Protein AF-A0A4R3UPK6-F1 (afdb_monomer_lite)

Foldseek 3Di:
DVVVVVVVVVVVCLVQAFFFWKAKWFQDPVGDTDGPPDDIDTDDDDPVVQVCCVVVVGIDMDTHHDDNPPDDPPPDDDVVLLVVLQVPDPPHCPVPCVPPHPVVSVVSSCVVSVVVPDDD

Structure (mmCIF, N/CA/C/O backbone):
data_AF-A0A4R3UPK6-F1
#
_entry.id   AF-A0A4R3UPK6-F1
#
loop_
_atom_site.group_PDB
_atom_site.id
_atom_site.type_symbol
_atom_site.label_atom_id
_atom_site.label_alt_id
_atom_site.label_comp_id
_atom_site.label_asym_id
_atom_site.label_entity_id
_atom_site.label_seq_id
_atom_site.pdbx_PDB_ins_code
_atom_site.Cartn_x
_atom_site.Cartn_y
_atom_site.Cartn_z
_atom_site.occupancy
_atom_site.B_iso_or_equiv
_atom_site.auth_seq_id
_atom_site.auth_comp_id
_atom_site.auth_asym_id
_atom_site.auth_atom_id
_atom_site.pdbx_PDB_model_num
ATOM 1 N N . MET A 1 1 ? 9.834 18.984 9.679 1.00 47.06 1 MET A N 1
ATOM 2 C CA . MET A 1 1 ? 9.265 17.704 10.170 1.00 47.06 1 MET A CA 1
ATOM 3 C C . MET A 1 1 ? 8.127 17.143 9.304 1.00 47.06 1 MET A C 1
ATOM 5 O O . MET A 1 1 ? 8.092 15.934 9.135 1.00 47.06 1 MET A O 1
ATOM 9 N N . GLN A 1 2 ? 7.248 17.954 8.691 1.00 55.22 2 GLN A N 1
ATOM 10 C CA . GLN A 1 2 ? 6.130 17.455 7.853 1.00 55.22 2 GLN A CA 1
ATOM 11 C C . GLN A 1 2 ? 6.545 16.629 6.613 1.00 55.22 2 GLN A C 1
ATOM 13 O O . GLN A 1 2 ? 5.836 15.701 6.234 1.00 55.22 2 GLN A O 1
ATOM 18 N N . ALA A 1 3 ? 7.699 16.920 5.999 1.00 57.62 3 ALA A N 1
ATOM 19 C CA . ALA A 1 3 ? 8.182 16.185 4.822 1.00 57.62 3 ALA A CA 1
ATOM 20 C C . ALA A 1 3 ? 8.591 14.732 5.137 1.00 57.62 3 ALA A C 1
ATOM 22 O O . ALA A 1 3 ? 8.381 13.839 4.322 1.00 57.62 3 ALA A O 1
ATOM 23 N N . TYR A 1 4 ? 9.116 14.483 6.342 1.00 53.28 4 TYR A N 1
ATOM 24 C CA . TYR A 1 4 ? 9.537 13.149 6.774 1.00 53.28 4 TYR A CA 1
ATOM 25 C C . TYR A 1 4 ? 8.335 12.230 7.024 1.00 53.28 4 TYR A C 1
ATOM 27 O O . TYR A 1 4 ? 8.334 11.083 6.589 1.00 53.28 4 TYR A O 1
ATOM 35 N N . ALA A 1 5 ? 7.272 12.758 7.643 1.00 49.69 5 ALA A N 1
ATOM 36 C CA . ALA A 1 5 ? 6.031 12.016 7.863 1.00 49.69 5 ALA A CA 1
ATOM 37 C C . ALA A 1 5 ? 5.374 11.592 6.538 1.00 49.69 5 ALA A C 1
ATOM 39 O O . ALA A 1 5 ? 4.964 10.445 6.400 1.00 49.69 5 ALA A O 1
ATOM 40 N N . ARG A 1 6 ? 5.346 12.478 5.530 1.00 58.94 6 ARG A N 1
ATOM 41 C CA . ARG A 1 6 ? 4.844 12.132 4.188 1.00 58.94 6 ARG A CA 1
ATOM 42 C C . ARG A 1 6 ? 5.675 11.042 3.516 1.00 58.94 6 ARG A C 1
ATOM 44 O O . ARG A 1 6 ? 5.097 10.082 3.022 1.00 58.94 6 ARG A O 1
ATOM 51 N N . ALA A 1 7 ? 7.003 11.161 3.539 1.00 64.88 7 ALA A N 1
ATOM 52 C CA . ALA A 1 7 ? 7.888 10.168 2.932 1.00 64.88 7 ALA A CA 1
ATOM 53 C C . ALA A 1 7 ? 7.775 8.791 3.613 1.00 64.88 7 ALA A C 1
ATOM 55 O O . ALA A 1 7 ? 7.768 7.769 2.932 1.00 64.88 7 ALA A O 1
ATOM 56 N N . ALA A 1 8 ? 7.630 8.758 4.942 1.00 60.84 8 ALA A N 1
ATOM 57 C CA . ALA A 1 8 ? 7.431 7.522 5.694 1.00 60.84 8 ALA A CA 1
ATOM 58 C C . ALA A 1 8 ? 6.076 6.862 5.383 1.00 60.84 8 ALA A C 1
ATOM 60 O O . ALA A 1 8 ? 6.027 5.652 5.183 1.00 60.84 8 ALA A O 1
ATOM 61 N N . ILE A 1 9 ? 4.998 7.650 5.277 1.00 61.72 9 ILE A N 1
ATOM 62 C CA . ILE A 1 9 ? 3.666 7.159 4.886 1.00 61.72 9 ILE A CA 1
ATOM 63 C C . ILE A 1 9 ? 3.687 6.619 3.450 1.00 61.72 9 ILE A C 1
ATOM 65 O O . ILE A 1 9 ? 3.118 5.566 3.180 1.00 61.72 9 ILE A O 1
ATOM 69 N N . GLU A 1 10 ? 4.363 7.301 2.524 1.00 63.00 10 GLU A N 1
ATOM 70 C CA . GLU A 1 10 ? 4.451 6.862 1.129 1.00 63.00 10 GLU A CA 1
ATOM 71 C C . GLU A 1 10 ? 5.309 5.596 0.972 1.00 63.00 10 GLU A C 1
ATOM 73 O O . GLU A 1 10 ? 4.951 4.695 0.212 1.00 63.00 10 GLU A O 1
ATOM 78 N N . ALA A 1 11 ? 6.410 5.486 1.721 1.00 64.88 11 ALA A N 1
ATOM 79 C CA . ALA A 1 11 ? 7.243 4.287 1.753 1.00 64.88 11 ALA A CA 1
ATOM 80 C C . ALA A 1 11 ? 6.513 3.091 2.390 1.00 64.88 11 ALA A C 1
ATOM 82 O O . ALA A 1 11 ? 6.600 1.978 1.871 1.00 64.88 11 ALA A O 1
ATOM 83 N N . ASP A 1 12 ? 5.759 3.312 3.472 1.00 64.44 12 ASP A N 1
ATOM 84 C CA . ASP A 1 12 ? 4.935 2.275 4.104 1.00 64.44 12 ASP A CA 1
ATOM 85 C C . ASP A 1 12 ? 3.794 1.833 3.174 1.00 64.44 12 ASP A C 1
ATOM 87 O O . ASP A 1 12 ? 3.592 0.634 2.993 1.00 64.44 12 ASP A O 1
ATOM 91 N N . ARG A 1 13 ? 3.147 2.772 2.470 1.00 63.75 13 ARG A N 1
ATOM 92 C CA . ARG A 1 13 ? 2.127 2.473 1.451 1.00 63.75 13 ARG A CA 1
ATOM 93 C C . ARG A 1 13 ? 2.697 1.682 0.269 1.00 63.75 13 ARG A C 1
ATOM 95 O O . ARG A 1 13 ? 2.076 0.720 -0.168 1.00 63.75 13 ARG A O 1
ATOM 102 N N . LYS A 1 14 ? 3.901 2.015 -0.213 1.00 66.19 14 LYS A N 1
ATOM 103 C CA . LYS A 1 14 ? 4.597 1.230 -1.254 1.00 66.19 14 LYS A CA 1
ATOM 104 C C . LYS A 1 14 ? 4.984 -0.170 -0.776 1.00 66.19 14 LYS A C 1
ATOM 106 O O . LYS A 1 14 ? 4.956 -1.106 -1.567 1.00 66.19 14 LYS A O 1
ATOM 111 N N . ARG A 1 15 ? 5.339 -0.326 0.503 1.00 66.19 15 ARG A N 1
ATOM 112 C CA . ARG A 1 15 ? 5.717 -1.621 1.086 1.00 66.19 15 ARG A CA 1
ATOM 113 C C . ARG A 1 15 ? 4.511 -2.519 1.361 1.00 66.19 15 ARG A C 1
ATOM 115 O O . ARG A 1 15 ? 4.619 -3.728 1.182 1.00 66.19 15 ARG A O 1
ATOM 122 N N . ARG A 1 16 ? 3.408 -1.954 1.855 1.00 67.94 16 ARG A N 1
ATOM 123 C CA . ARG A 1 16 ? 2.220 -2.717 2.267 1.00 67.94 16 ARG A CA 1
ATOM 124 C C . ARG A 1 16 ? 1.216 -2.922 1.143 1.00 67.94 16 ARG A C 1
ATOM 126 O O . ARG A 1 16 ? 0.450 -3.865 1.240 1.00 67.94 16 ARG A O 1
ATOM 133 N N . GLY A 1 17 ? 1.246 -2.095 0.099 1.00 73.50 17 GLY A N 1
ATOM 134 C CA . GLY A 1 17 ? 0.191 -2.042 -0.909 1.00 73.50 17 GLY A CA 1
ATOM 135 C C . GLY A 1 17 ? -0.961 -1.134 -0.473 1.00 73.50 17 GLY A C 1
ATOM 136 O O . GLY A 1 17 ? -0.916 -0.489 0.578 1.00 73.50 17 GLY A O 1
ATOM 137 N N . GLU A 1 18 ? -1.998 -1.045 -1.302 1.00 80.50 18 GLU A N 1
ATOM 138 C CA . GLU A 1 18 ? -3.188 -0.259 -0.971 1.00 80.50 18 GLU A CA 1
ATOM 139 C C . GLU A 1 18 ? -4.111 -1.040 -0.024 1.00 80.50 18 GLU A C 1
ATOM 141 O O . GLU A 1 18 ? -4.275 -2.246 -0.205 1.00 80.50 18 GLU A O 1
ATOM 146 N N . PRO A 1 19 ? -4.711 -0.404 0.996 1.00 85.88 19 PRO A N 1
ATOM 147 C CA . PRO A 1 19 ? -5.747 -1.040 1.805 1.00 85.88 19 PRO A CA 1
ATOM 148 C C . PRO A 1 19 ? -6.949 -1.416 0.928 1.00 85.88 19 PRO A C 1
ATOM 150 O O . PRO A 1 19 ? -7.504 -0.568 0.232 1.00 85.88 19 PRO A O 1
ATOM 153 N N . VAL A 1 20 ? -7.335 -2.690 0.969 1.00 90.31 20 VAL A N 1
ATOM 154 C CA . VAL A 1 20 ? -8.418 -3.262 0.146 1.00 90.31 20 VAL A CA 1
ATOM 155 C C . VAL A 1 20 ? -9.607 -3.732 0.962 1.00 90.31 20 VAL A C 1
ATOM 157 O O . VAL A 1 20 ? -10.679 -3.916 0.400 1.00 90.31 20 VAL A O 1
ATOM 160 N N . ALA A 1 21 ? -9.421 -3.938 2.261 1.00 92.94 21 ALA A N 1
ATOM 161 C CA . ALA A 1 21 ? -10.497 -4.240 3.184 1.00 92.94 21 ALA A CA 1
ATOM 162 C C . ALA A 1 21 ? -10.103 -3.830 4.604 1.00 92.94 21 ALA A C 1
ATOM 164 O O . ALA A 1 21 ? -8.921 -3.672 4.930 1.00 92.94 21 ALA A O 1
ATOM 165 N N . TYR A 1 22 ? -11.095 -3.692 5.472 1.00 93.81 22 TYR A N 1
ATOM 166 C CA . TYR A 1 22 ? -10.893 -3.422 6.889 1.00 93.81 22 TYR A CA 1
ATOM 167 C C . TYR A 1 22 ? -11.889 -4.198 7.753 1.00 93.81 22 TYR A C 1
ATOM 169 O O . TYR A 1 22 ? -12.951 -4.609 7.290 1.00 93.81 22 TYR A O 1
ATOM 177 N N . ARG A 1 23 ? -11.561 -4.397 9.030 1.00 94.44 23 ARG A N 1
ATOM 178 C CA . ARG A 1 23 ? -12.501 -4.916 10.035 1.00 94.44 23 ARG A CA 1
ATOM 179 C C . ARG A 1 23 ? -12.283 -4.265 11.392 1.00 94.44 23 ARG A C 1
ATOM 181 O O . ARG A 1 23 ? -11.239 -3.664 11.645 1.00 94.44 23 ARG A O 1
ATOM 188 N N . LEU A 1 24 ? -13.270 -4.408 12.273 1.00 93.19 24 LEU A N 1
ATOM 189 C CA . LEU A 1 24 ? -13.223 -3.869 13.629 1.00 93.19 24 LEU A CA 1
ATOM 190 C C . LEU A 1 24 ? -12.816 -4.942 14.644 1.00 93.19 24 LEU A C 1
ATOM 192 O O . LEU A 1 24 ? -13.352 -6.054 14.666 1.00 93.19 24 LEU A O 1
ATOM 196 N N . LEU A 1 25 ? -11.871 -4.574 15.502 1.00 94.31 25 LEU A N 1
ATOM 197 C CA . LEU A 1 25 ? -11.428 -5.342 16.655 1.00 94.31 25 LEU A CA 1
ATOM 198 C C . LEU A 1 25 ? -11.938 -4.684 17.936 1.00 94.31 25 LEU A C 1
ATOM 200 O O . LEU A 1 25 ? -12.008 -3.460 18.019 1.00 94.31 25 LEU A O 1
ATOM 204 N N . ARG A 1 26 ? -12.219 -5.489 18.957 1.00 93.38 26 ARG A N 1
ATOM 205 C CA . ARG A 1 26 ? -12.602 -5.050 20.305 1.00 93.38 26 ARG A CA 1
ATOM 206 C C . ARG A 1 26 ? -11.641 -5.629 21.335 1.00 93.38 26 ARG A C 1
ATOM 208 O O . ARG A 1 26 ? -11.010 -6.648 21.067 1.00 93.38 26 ARG A O 1
ATOM 215 N N . LYS A 1 27 ? -11.565 -5.040 22.526 1.00 93.31 27 LYS A N 1
ATOM 216 C CA . LYS A 1 27 ? -10.839 -5.672 23.635 1.00 93.31 27 LYS A CA 1
ATOM 217 C C . LYS A 1 27 ? -11.654 -6.815 24.242 1.00 93.31 27 LYS A C 1
ATOM 219 O O . LYS A 1 27 ? -12.854 -6.660 24.471 1.00 93.31 27 LYS A O 1
ATOM 224 N N . ASN A 1 28 ? -11.022 -7.958 24.493 1.00 90.94 28 ASN A N 1
ATOM 225 C CA . ASN A 1 28 ? -11.582 -9.001 25.355 1.00 90.94 28 ASN A CA 1
ATOM 226 C C . ASN A 1 28 ? -11.382 -8.640 26.844 1.00 90.94 28 ASN A C 1
ATOM 228 O O . ASN A 1 28 ? -10.860 -7.572 27.171 1.00 90.94 28 ASN A O 1
ATOM 232 N N . ALA A 1 29 ? -11.822 -9.522 27.747 1.00 90.06 29 ALA A N 1
ATOM 233 C CA . ALA A 1 29 ? -11.672 -9.327 29.192 1.00 90.06 29 ALA A CA 1
ATOM 234 C C . ALA A 1 29 ? -10.198 -9.219 29.630 1.00 90.06 29 ALA A C 1
ATOM 236 O O . ALA A 1 29 ? -9.898 -8.499 30.579 1.00 90.06 29 ALA A O 1
ATOM 237 N N . ASP A 1 30 ? -9.292 -9.862 28.891 1.00 92.31 30 ASP A N 1
ATOM 238 C CA . ASP A 1 30 ? -7.842 -9.843 29.114 1.00 92.31 30 ASP A CA 1
ATOM 239 C C . ASP A 1 30 ? -7.157 -8.604 28.504 1.00 92.31 30 ASP A C 1
ATOM 241 O O . ASP A 1 30 ? -5.953 -8.398 28.651 1.00 92.31 30 ASP A O 1
ATOM 245 N N . GLY A 1 31 ? -7.922 -7.740 27.826 1.00 88.56 31 GLY A N 1
ATOM 246 C CA . GLY A 1 31 ? -7.430 -6.523 27.183 1.00 88.56 31 GLY A CA 1
ATOM 247 C C . GLY A 1 31 ? -6.804 -6.731 25.800 1.00 88.56 31 GLY A C 1
ATOM 248 O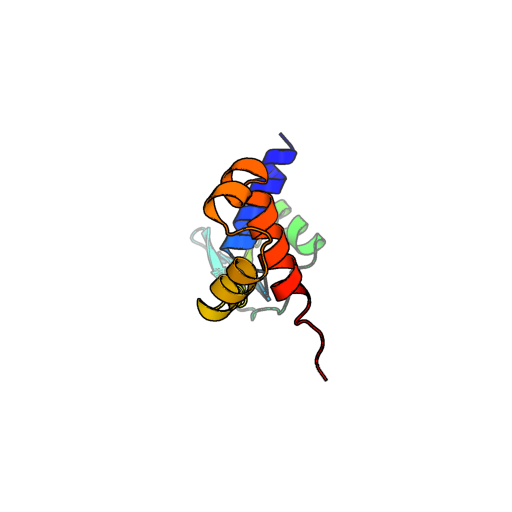 O . GLY A 1 31 ? -6.319 -5.761 25.209 1.00 88.56 31 GLY A O 1
ATOM 249 N N . GLU A 1 32 ? -6.837 -7.948 25.259 1.00 92.69 32 GLU A N 1
ATOM 250 C CA . GLU A 1 32 ? -6.353 -8.273 23.919 1.00 92.69 32 GLU A CA 1
ATOM 251 C C . GLU A 1 32 ? -7.348 -7.841 22.842 1.00 92.69 32 GLU A C 1
ATOM 253 O O . GLU A 1 32 ? -8.566 -7.941 23.005 1.00 92.69 32 GLU A O 1
ATOM 258 N N . TRP A 1 33 ? -6.826 -7.387 21.703 1.00 93.19 33 TRP A N 1
ATOM 259 C CA . TRP A 1 33 ? -7.645 -7.036 20.548 1.00 93.19 33 TRP A CA 1
ATOM 260 C C . TRP A 1 33 ? -8.078 -8.294 19.802 1.00 93.19 33 TRP A C 1
ATOM 262 O O . TRP A 1 33 ? -7.274 -8.941 19.135 1.00 93.19 33 TRP A O 1
ATOM 272 N N . VAL A 1 34 ? -9.364 -8.606 19.882 1.00 93.38 34 VAL A N 1
ATOM 273 C CA . VAL A 1 34 ? -9.990 -9.746 19.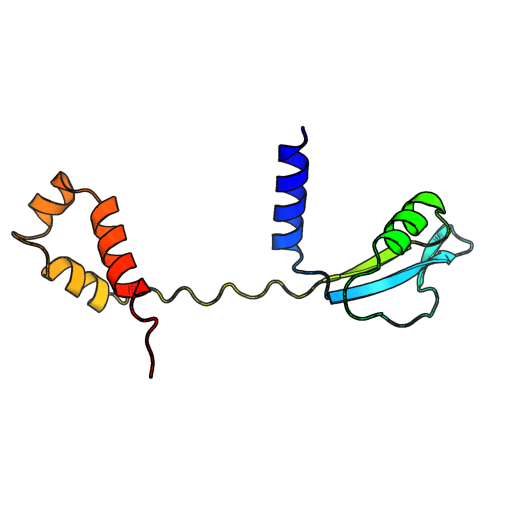213 1.00 93.38 34 VAL A CA 1
ATOM 274 C C . VAL A 1 34 ? -11.019 -9.269 18.199 1.00 93.38 34 VAL A C 1
ATOM 276 O O . VAL A 1 34 ? -11.518 -8.146 18.264 1.00 93.38 34 VAL A O 1
ATOM 279 N N . THR A 1 35 ? -11.360 -10.129 17.244 1.00 89.56 35 THR A N 1
ATOM 280 C CA . THR A 1 35 ? -12.388 -9.820 16.245 1.00 89.56 35 THR A CA 1
ATOM 281 C C . THR A 1 35 ? -13.733 -9.570 16.929 1.00 89.56 35 THR A C 1
ATOM 283 O O . THR A 1 35 ? -14.146 -10.391 17.747 1.00 89.56 35 THR A O 1
ATOM 286 N N . ASP A 1 36 ? -14.463 -8.516 16.555 1.00 84.25 36 ASP A N 1
ATOM 287 C CA . ASP A 1 36 ? -15.830 -8.271 17.062 1.00 84.25 36 ASP A CA 1
ATOM 288 C C . ASP A 1 36 ? -16.892 -9.185 16.403 1.00 84.25 36 ASP A C 1
ATOM 290 O O . ASP A 1 36 ? -18.084 -8.903 16.425 1.00 84.25 36 ASP A O 1
ATOM 294 N N . GLY A 1 37 ? -16.473 -10.271 15.742 1.00 85.88 37 GLY A N 1
ATOM 295 C CA . GLY A 1 37 ? -17.349 -11.204 15.018 1.00 85.88 37 GLY A CA 1
ATOM 296 C C . GLY A 1 37 ? -17.919 -10.664 13.700 1.00 85.88 37 GLY A C 1
ATOM 297 O O . GLY A 1 37 ? -18.508 -11.422 12.933 1.00 85.88 37 GLY A O 1
ATOM 298 N N . ARG A 1 38 ? -17.724 -9.373 13.405 1.00 87.56 38 ARG A N 1
ATOM 299 C CA . ARG A 1 38 ? -18.137 -8.759 12.139 1.00 87.56 38 ARG A CA 1
ATOM 300 C C . ARG A 1 38 ? -17.240 -9.226 10.987 1.00 87.56 38 ARG A C 1
ATOM 302 O O . ARG A 1 38 ? -16.031 -9.383 11.189 1.00 87.56 38 ARG A O 1
ATOM 309 N N . PRO A 1 39 ? -17.810 -9.429 9.786 1.00 90.88 39 PRO A N 1
ATOM 310 C CA . PRO A 1 39 ? -17.029 -9.762 8.605 1.00 90.88 39 PRO A CA 1
ATOM 311 C C . PRO A 1 39 ? -16.117 -8.598 8.198 1.00 90.88 39 PRO A C 1
ATOM 313 O O . PRO A 1 39 ? -16.230 -7.479 8.702 1.00 90.88 39 PRO A O 1
ATOM 316 N N . TRP A 1 40 ? -15.209 -8.881 7.267 1.00 94.25 40 TRP A N 1
ATOM 317 C CA . TRP A 1 40 ? -14.447 -7.844 6.583 1.00 94.25 40 TRP A CA 1
ATOM 318 C C . TRP A 1 40 ? -15.375 -6.943 5.762 1.00 94.25 40 TRP A C 1
ATOM 320 O O . TRP A 1 40 ? -16.328 -7.421 5.149 1.00 94.25 40 TRP A O 1
ATOM 330 N N . CYS A 1 41 ? -15.069 -5.650 5.755 1.00 92.44 41 CYS A N 1
ATOM 331 C CA . CYS A 1 41 ? -15.668 -4.655 4.880 1.00 92.44 41 CYS A CA 1
ATOM 332 C C . CYS A 1 41 ? -14.696 -4.355 3.739 1.00 92.44 41 CYS A C 1
ATOM 334 O O . CYS A 1 41 ? -13.531 -4.047 4.000 1.00 92.44 41 CYS A O 1
ATOM 336 N N . ASP A 1 42 ? -15.174 -4.407 2.499 1.00 92.31 42 ASP A N 1
ATOM 337 C CA . ASP A 1 42 ? -14.365 -4.063 1.330 1.00 92.31 42 ASP A CA 1
ATOM 338 C C . ASP A 1 42 ? -14.033 -2.564 1.291 1.00 92.31 42 ASP A C 1
ATOM 340 O O . ASP A 1 42 ? -14.818 -1.705 1.704 1.00 92.31 42 ASP A O 1
ATOM 344 N N . GLY A 1 43 ? -12.855 -2.251 0.757 1.00 88.75 43 GLY A N 1
ATOM 345 C CA . GLY A 1 43 ? -12.339 -0.899 0.587 1.00 88.75 43 GLY A CA 1
ATOM 346 C C . GLY A 1 43 ? -11.653 -0.325 1.828 1.00 88.75 43 GLY A C 1
ATOM 347 O O . GLY A 1 43 ? -11.068 -1.034 2.649 1.00 88.75 43 GLY A O 1
ATOM 348 N N . VAL A 1 44 ? -11.691 1.004 1.928 1.00 89.62 44 VAL A N 1
ATOM 349 C CA . VAL A 1 44 ? -11.106 1.779 3.029 1.00 89.62 44 VAL A CA 1
ATOM 350 C C . VAL A 1 44 ? -12.181 2.250 4.009 1.00 89.62 44 VAL A C 1
ATOM 352 O O . VAL A 1 44 ? -13.283 2.594 3.579 1.00 89.62 44 VAL A O 1
ATOM 355 N N . PRO A 1 45 ? -11.875 2.294 5.320 1.00 89.44 45 PRO A N 1
ATOM 356 C CA . PRO A 1 45 ? -12.785 2.841 6.314 1.00 89.44 45 PRO A CA 1
ATOM 357 C C . PRO A 1 45 ? -13.002 4.336 6.084 1.00 89.44 45 PRO A C 1
ATOM 359 O O . PRO A 1 45 ? -12.103 5.052 5.635 1.00 89.44 45 PRO A O 1
ATOM 362 N N . ASP A 1 46 ? -14.187 4.808 6.456 1.00 89.62 46 ASP A N 1
ATOM 363 C CA . ASP A 1 46 ? -14.498 6.231 6.441 1.00 89.62 46 ASP A CA 1
ATOM 364 C C . ASP A 1 46 ? -13.574 7.018 7.394 1.00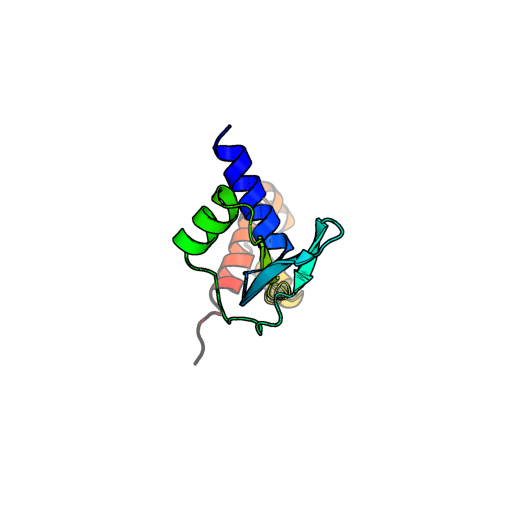 89.62 46 ASP A C 1
ATOM 366 O O . ASP A 1 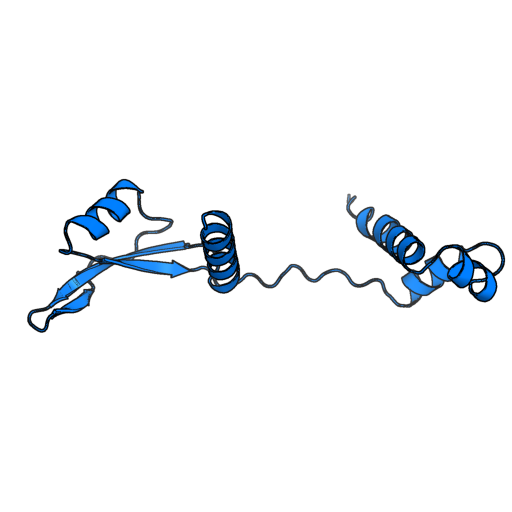46 ? -13.170 6.524 8.452 1.00 89.62 46 ASP A O 1
ATOM 370 N N . ALA A 1 47 ? -13.237 8.258 7.032 1.00 89.25 47 ALA A N 1
ATOM 371 C CA . ALA A 1 47 ? -12.336 9.101 7.814 1.00 89.25 47 ALA A CA 1
ATOM 372 C C . ALA A 1 47 ? -12.854 9.369 9.235 1.00 89.25 47 ALA A C 1
ATOM 374 O O . ALA A 1 47 ? -12.056 9.495 10.168 1.00 89.25 47 ALA A O 1
ATOM 375 N N . ASP A 1 48 ? -14.169 9.453 9.418 1.00 91.88 48 ASP A N 1
ATOM 376 C CA . ASP A 1 48 ? -14.760 9.672 10.732 1.00 91.88 48 ASP A CA 1
ATOM 377 C C . ASP A 1 48 ? -14.733 8.398 11.577 1.00 91.88 48 ASP A C 1
ATOM 379 O O . ASP A 1 48 ? -14.470 8.477 12.777 1.00 91.88 48 ASP A O 1
ATOM 383 N N . LEU A 1 49 ? -14.847 7.219 10.953 1.00 89.00 49 LEU A N 1
ATOM 384 C CA . LEU A 1 49 ? -14.650 5.936 11.632 1.00 89.00 49 LEU A CA 1
ATOM 385 C C . LEU A 1 49 ? -13.212 5.790 12.155 1.00 89.00 49 LEU A C 1
ATOM 387 O O . LEU A 1 49 ? -13.010 5.321 13.278 1.00 89.00 49 LEU A O 1
ATOM 391 N N . VAL A 1 50 ? -12.219 6.217 11.364 1.00 90.56 50 VAL A N 1
ATOM 392 C CA . VAL A 1 50 ? -10.806 6.234 11.778 1.00 90.56 50 VAL A CA 1
ATOM 393 C C . VAL A 1 50 ? -10.613 7.152 12.981 1.00 90.56 50 VAL A C 1
ATOM 395 O O . VAL A 1 50 ? -10.102 6.704 14.009 1.00 90.56 50 VAL A O 1
ATOM 398 N N . LYS A 1 51 ? -11.083 8.402 12.899 1.00 90.56 51 LYS A N 1
ATOM 399 C CA . LYS A 1 51 ? -10.971 9.369 14.003 1.00 90.56 51 LYS A CA 1
ATOM 400 C C . LYS A 1 51 ? -11.673 8.890 15.271 1.00 90.56 51 LYS A C 1
ATOM 402 O O . LYS A 1 51 ? -11.165 9.118 16.367 1.00 90.56 51 LYS A O 1
ATOM 407 N N . ASP A 1 52 ? -12.841 8.264 15.146 1.00 90.19 52 ASP A N 1
ATOM 408 C CA . ASP A 1 52 ? -13.580 7.761 16.305 1.00 90.19 52 ASP A CA 1
ATOM 409 C C . ASP A 1 52 ? -12.874 6.562 16.954 1.00 90.19 52 ASP A C 1
ATOM 411 O O . ASP A 1 52 ? -12.803 6.480 18.181 1.00 90.19 52 ASP A O 1
ATOM 415 N N . SER A 1 53 ? -12.231 5.697 16.159 1.00 88.75 53 SER A N 1
ATOM 416 C CA . SER A 1 53 ? -11.407 4.603 16.697 1.00 88.75 53 SER A CA 1
ATOM 417 C C . SER A 1 53 ? -10.228 5.115 17.537 1.00 88.75 53 SER A C 1
ATOM 419 O O . SER A 1 53 ? -9.922 4.560 18.593 1.00 88.75 53 SER A O 1
ATOM 421 N N . GLU A 1 54 ? -9.605 6.220 17.115 1.00 88.81 54 GLU A N 1
ATOM 422 C CA . GLU A 1 54 ? -8.481 6.847 17.819 1.00 88.81 54 GLU A CA 1
ATOM 423 C C . GLU A 1 54 ? -8.915 7.558 19.107 1.00 88.81 54 GLU A C 1
ATOM 425 O O . GLU A 1 54 ? -8.163 7.585 20.081 1.00 88.81 54 GLU A O 1
ATOM 430 N N . LYS A 1 55 ? -10.125 8.132 19.123 1.00 89.00 55 LYS A N 1
ATOM 431 C CA . LYS A 1 55 ? -10.661 8.874 20.274 1.00 89.00 55 LYS A CA 1
ATOM 432 C C . LYS A 1 55 ? -11.292 7.976 21.328 1.00 89.00 55 LYS A C 1
ATOM 434 O O . LYS A 1 55 ? -11.067 8.190 22.516 1.00 89.00 55 LYS A O 1
ATOM 439 N N . SER A 1 56 ? -12.127 7.028 20.908 1.00 86.06 56 SER A N 1
ATOM 440 C CA . SER A 1 56 ? -12.939 6.224 21.826 1.00 86.06 56 SER A CA 1
ATOM 441 C C . SER A 1 56 ? -12.109 5.163 22.544 1.00 86.06 56 SER A C 1
ATOM 443 O O . SER A 1 56 ? -12.390 4.828 23.694 1.00 86.06 56 SER A O 1
ATOM 445 N N . GLY A 1 57 ? -11.107 4.598 21.859 1.00 81.94 57 GLY A N 1
ATOM 446 C CA . GLY A 1 57 ? -10.334 3.455 22.344 1.00 81.94 57 GLY A CA 1
ATOM 447 C C . GLY A 1 57 ? -11.167 2.188 22.585 1.00 81.94 57 GLY A C 1
ATOM 448 O O . GLY A 1 57 ? -10.645 1.225 23.153 1.00 81.94 57 GLY A O 1
ATOM 449 N N . GLN A 1 58 ? -12.443 2.174 22.179 1.00 85.12 58 GLN A N 1
ATOM 450 C CA . GLN A 1 58 ? -13.359 1.044 22.369 1.00 85.12 58 GLN A CA 1
ATOM 451 C C . GLN A 1 58 ? -13.119 -0.058 21.337 1.00 85.12 58 GLN A C 1
ATOM 453 O O . GLN A 1 58 ? -13.233 -1.247 21.639 1.00 85.12 58 GLN A O 1
ATOM 458 N N . TYR A 1 59 ? -12.753 0.346 20.125 1.00 90.44 59 TYR A N 1
ATOM 459 C CA . TYR A 1 59 ? -12.467 -0.539 19.014 1.00 90.44 59 TYR A CA 1
ATOM 460 C C . TYR A 1 59 ? -11.225 -0.066 18.258 1.00 90.44 59 TYR A C 1
ATOM 462 O O . TYR A 1 59 ? -10.816 1.090 18.350 1.00 90.44 59 TYR A O 1
ATOM 470 N N . ARG A 1 60 ? -10.622 -0.974 17.493 1.00 92.31 60 ARG A N 1
ATOM 471 C CA . ARG A 1 60 ? -9.488 -0.693 16.611 1.00 92.31 60 ARG A CA 1
ATOM 472 C C . ARG A 1 60 ? -9.800 -1.174 15.202 1.00 92.31 60 ARG A C 1
ATOM 474 O O . ARG A 1 60 ? -10.427 -2.214 15.032 1.00 92.31 60 ARG A O 1
ATOM 481 N N . ILE A 1 61 ? -9.326 -0.441 14.200 1.00 92.50 61 ILE A N 1
ATOM 482 C CA . ILE A 1 61 ? -9.427 -0.856 12.801 1.00 92.50 61 ILE A CA 1
ATOM 483 C C . ILE A 1 61 ? -8.203 -1.698 12.433 1.00 92.50 61 ILE A C 1
ATOM 485 O O . ILE A 1 61 ? -7.059 -1.273 12.616 1.00 92.50 61 ILE A O 1
ATOM 489 N N . GLU A 1 62 ? -8.452 -2.893 11.912 1.00 93.06 62 GLU A N 1
ATOM 490 C CA . GLU A 1 62 ? -7.451 -3.723 11.252 1.00 93.06 62 GLU A CA 1
ATOM 491 C C . GLU A 1 62 ? -7.623 -3.617 9.737 1.00 93.06 62 GLU A C 1
ATOM 493 O O . GLU A 1 62 ? -8.743 -3.687 9.234 1.00 93.06 62 GLU A O 1
ATOM 498 N N . TYR A 1 63 ? -6.512 -3.447 9.020 1.00 91.94 63 TYR A N 1
ATOM 499 C CA . TYR A 1 63 ? -6.485 -3.279 7.570 1.00 91.94 63 TYR A CA 1
ATOM 500 C C . TYR A 1 63 ? -5.933 -4.536 6.902 1.00 91.94 63 TYR A C 1
ATOM 502 O O . TYR A 1 63 ? -4.893 -5.053 7.314 1.00 91.94 63 TYR A O 1
ATOM 510 N N . ALA A 1 64 ? -6.590 -4.973 5.833 1.00 90.06 64 ALA A N 1
ATOM 511 C CA . ALA A 1 64 ? -6.026 -5.880 4.850 1.00 90.06 64 ALA A CA 1
ATOM 512 C C . ALA A 1 64 ? -5.502 -5.052 3.675 1.00 90.06 64 ALA A C 1
ATOM 514 O O . ALA A 1 64 ? -6.191 -4.165 3.164 1.00 90.06 64 ALA A O 1
ATOM 515 N N . PHE A 1 65 ? -4.279 -5.342 3.247 1.00 86.62 65 PHE A N 1
ATOM 516 C CA . PHE A 1 65 ? -3.638 -4.646 2.140 1.00 86.62 65 PHE A CA 1
ATOM 517 C C . PHE A 1 65 ? -3.546 -5.561 0.922 1.00 86.62 65 PHE A C 1
ATOM 519 O O . PHE A 1 65 ? -3.350 -6.771 1.063 1.00 86.62 65 PHE A O 1
ATOM 526 N N . ALA A 1 66 ? -3.683 -4.981 -0.269 1.00 81.25 66 ALA A N 1
ATOM 527 C CA . ALA A 1 66 ? -3.367 -5.664 -1.511 1.00 81.25 66 ALA A CA 1
ATOM 528 C C . ALA A 1 66 ? -1.925 -6.166 -1.451 1.00 81.25 66 ALA A C 1
ATOM 530 O O . ALA A 1 66 ? -1.032 -5.451 -0.993 1.00 81.25 66 ALA A O 1
ATOM 531 N N . ALA A 1 67 ? -1.685 -7.369 -1.975 1.00 73.31 67 ALA A N 1
ATOM 532 C CA . ALA A 1 67 ? -0.321 -7.792 -2.247 1.00 73.31 67 ALA A CA 1
ATOM 533 C C . ALA A 1 67 ? 0.366 -6.711 -3.103 1.00 73.31 67 ALA A C 1
ATOM 535 O O . ALA A 1 67 ? -0.280 -6.174 -4.013 1.00 73.31 67 ALA A O 1
ATOM 536 N N . PRO A 1 68 ? 1.638 -6.365 -2.826 1.00 65.06 68 PRO A N 1
ATOM 537 C CA . PRO A 1 68 ? 2.370 -5.442 -3.677 1.00 65.06 68 PRO A CA 1
ATOM 538 C C . PRO A 1 68 ? 2.301 -5.986 -5.100 1.00 65.06 68 PRO A C 1
ATOM 540 O O . PRO A 1 68 ? 2.750 -7.105 -5.360 1.00 65.06 68 PRO A O 1
ATOM 543 N N . GLN A 1 69 ? 1.669 -5.232 -6.003 1.00 56.78 69 GLN A N 1
ATOM 544 C CA . GLN A 1 69 ? 1.630 -5.644 -7.395 1.00 56.78 69 GLN A CA 1
ATOM 545 C C . GLN A 1 69 ? 3.082 -5.737 -7.870 1.00 56.78 69 GLN A C 1
ATOM 547 O O . GLN A 1 69 ? 3.861 -4.815 -7.591 1.00 56.78 69 GLN A O 1
ATOM 552 N N . PRO A 1 70 ? 3.486 -6.836 -8.532 1.00 56.34 70 PRO A N 1
ATOM 553 C CA . PRO A 1 70 ? 4.772 -6.846 -9.201 1.00 56.34 70 PRO A CA 1
ATOM 554 C C . PRO A 1 70 ? 4.779 -5.631 -10.124 1.00 56.34 70 PRO A C 1
ATOM 556 O O . PRO A 1 70 ? 3.833 -5.442 -10.890 1.00 56.34 70 PRO A O 1
ATOM 559 N N . ALA A 1 71 ? 5.796 -4.774 -9.993 1.00 55.56 71 ALA A N 1
ATOM 560 C CA . ALA A 1 71 ? 5.994 -3.697 -10.951 1.00 55.56 71 ALA A CA 1
ATOM 561 C C . ALA A 1 71 ? 5.896 -4.327 -12.341 1.00 55.56 71 ALA A C 1
ATOM 563 O O . ALA A 1 71 ? 6.535 -5.362 -12.567 1.00 55.56 71 ALA A O 1
ATOM 564 N N . GLU A 1 72 ? 5.044 -3.768 -13.209 1.00 53.28 72 GLU A N 1
ATOM 565 C CA . GLU A 1 72 ? 4.906 -4.251 -14.583 1.00 53.28 72 GLU A CA 1
ATOM 566 C C . GLU A 1 72 ? 6.310 -4.523 -15.125 1.00 53.28 72 GLU A C 1
ATOM 568 O O . GLU A 1 72 ? 7.194 -3.683 -14.901 1.00 53.28 72 GLU A O 1
ATOM 573 N N . PRO A 1 73 ? 6.560 -5.694 -15.743 1.00 51.12 73 PRO A N 1
ATOM 574 C CA . PRO A 1 73 ? 7.892 -6.030 -16.204 1.00 51.12 73 PRO A CA 1
ATOM 575 C C . PRO A 1 73 ? 8.350 -4.893 -17.105 1.00 51.12 73 PRO A C 1
ATOM 577 O O . PRO A 1 73 ? 7.802 -4.683 -18.188 1.00 51.12 73 PRO A O 1
ATOM 580 N N . VAL A 1 74 ? 9.319 -4.115 -16.613 1.00 57.41 74 VAL A N 1
ATOM 581 C CA . VAL A 1 74 ? 9.954 -3.070 -17.400 1.00 57.41 74 VAL A CA 1
ATOM 582 C C . VAL A 1 74 ? 10.520 -3.815 -18.585 1.00 57.41 74 VAL A C 1
ATOM 584 O O . VAL A 1 74 ? 11.413 -4.646 -18.425 1.00 57.41 74 VAL A O 1
ATOM 587 N N . LYS A 1 75 ? 9.919 -3.604 -19.753 1.00 60.06 75 LYS A N 1
ATOM 588 C CA . LYS A 1 75 ? 10.343 -4.270 -20.970 1.00 60.06 75 LYS A CA 1
ATOM 589 C C . LYS A 1 75 ? 11.797 -3.822 -21.181 1.00 60.06 75 LYS A C 1
ATOM 591 O O . LYS A 1 75 ? 12.074 -2.637 -21.357 1.00 60.06 75 LYS A O 1
ATOM 596 N N . VAL A 1 76 ? 12.731 -4.749 -20.980 1.00 68.31 76 VAL A N 1
ATOM 597 C CA . VAL A 1 76 ? 14.164 -4.479 -21.098 1.00 68.31 76 VAL A CA 1
ATOM 598 C C . VAL A 1 76 ? 14.484 -4.518 -22.590 1.00 68.31 76 VAL A C 1
ATOM 600 O O . VAL A 1 76 ? 14.109 -5.498 -23.240 1.00 68.31 76 VAL A O 1
ATOM 603 N N . PRO A 1 77 ? 15.124 -3.479 -23.154 1.00 69.69 77 PRO A N 1
ATOM 604 C CA . PRO A 1 77 ? 15.586 -3.514 -24.535 1.00 69.69 77 PRO A CA 1
ATOM 605 C C . PRO A 1 77 ? 16.419 -4.764 -24.787 1.00 69.69 77 PRO A C 1
ATOM 607 O O . PRO A 1 77 ? 17.276 -5.106 -23.974 1.00 69.69 77 PRO A O 1
ATOM 610 N N . SER A 1 78 ? 16.131 -5.459 -25.886 1.00 75.06 78 SER A N 1
ATOM 611 C CA . SER A 1 78 ? 16.934 -6.615 -26.271 1.00 75.06 78 SER A CA 1
ATOM 612 C C . SER A 1 78 ? 18.330 -6.156 -26.697 1.00 75.06 78 SER A C 1
ATOM 614 O O . SER A 1 78 ? 18.500 -5.013 -27.124 1.00 75.06 78 SER A O 1
ATOM 616 N N . ASP A 1 79 ? 19.321 -7.044 -26.635 1.00 76.44 79 ASP A N 1
ATOM 617 C CA . ASP A 1 79 ? 20.685 -6.729 -27.083 1.00 76.44 79 ASP A CA 1
ATOM 618 C C . ASP A 1 79 ? 20.698 -6.233 -28.541 1.00 76.44 79 ASP A C 1
ATOM 620 O O . ASP A 1 79 ? 21.396 -5.280 -28.869 1.00 76.44 79 ASP A O 1
ATOM 624 N N . ALA A 1 80 ? 19.818 -6.773 -29.391 1.00 77.62 80 ALA A N 1
ATOM 625 C CA . ALA A 1 80 ? 19.638 -6.305 -30.764 1.00 77.62 80 ALA A CA 1
ATOM 626 C C . ALA A 1 80 ? 19.102 -4.860 -30.854 1.00 77.62 80 ALA A C 1
ATOM 628 O O . ALA A 1 80 ? 19.508 -4.113 -31.743 1.00 77.62 80 ALA A O 1
ATOM 629 N N . ASP A 1 81 ? 18.214 -4.441 -29.944 1.00 76.25 81 ASP A N 1
ATOM 630 C CA . ASP A 1 81 ? 17.729 -3.052 -29.883 1.00 76.25 81 ASP A CA 1
ATOM 631 C C . ASP A 1 81 ? 18.841 -2.099 -29.430 1.00 76.25 81 ASP A C 1
ATOM 633 O O . ASP A 1 81 ? 18.970 -0.987 -29.949 1.00 76.25 81 ASP A O 1
ATOM 637 N N . ILE A 1 82 ? 19.649 -2.544 -28.465 1.00 77.62 82 ILE A N 1
ATOM 638 C CA . ILE A 1 82 ? 20.817 -1.820 -27.959 1.00 77.62 82 ILE A CA 1
ATOM 639 C C . ILE A 1 82 ? 21.839 -1.635 -29.087 1.00 77.62 82 ILE A C 1
ATOM 641 O O . ILE A 1 82 ? 22.280 -0.509 -29.329 1.00 77.62 82 ILE A O 1
ATOM 645 N N . ASP A 1 83 ? 22.141 -2.704 -29.822 1.00 79.88 83 ASP A N 1
ATOM 646 C CA . ASP A 1 83 ? 23.059 -2.692 -30.960 1.00 79.88 83 ASP A CA 1
ATOM 647 C C . ASP A 1 83 ? 22.521 -1.847 -32.115 1.00 79.88 83 ASP A C 1
ATOM 649 O O . ASP A 1 83 ? 23.274 -1.110 -32.746 1.00 79.88 83 ASP A O 1
ATOM 653 N N . ALA A 1 84 ? 21.216 -1.887 -32.394 1.00 79.81 84 ALA A N 1
ATOM 654 C CA . ALA A 1 84 ? 20.613 -1.048 -33.425 1.00 79.81 84 ALA A CA 1
ATOM 655 C C . ALA A 1 84 ? 20.743 0.444 -33.088 1.00 79.81 84 ALA A C 1
ATOM 657 O O . ALA A 1 84 ? 21.099 1.235 -33.957 1.00 79.81 84 ALA A O 1
ATOM 658 N N . VAL A 1 85 ? 20.496 0.835 -31.832 1.00 75.19 85 VAL A N 1
ATOM 659 C CA . VAL A 1 85 ? 20.683 2.224 -31.376 1.00 75.19 85 VAL A CA 1
ATOM 660 C C . VAL A 1 85 ? 22.157 2.621 -31.405 1.00 75.19 85 VAL A C 1
ATOM 662 O O . VAL A 1 85 ? 22.471 3.757 -31.738 1.00 75.19 85 VAL A O 1
ATOM 665 N N . PHE A 1 86 ? 23.058 1.698 -31.081 1.00 73.75 86 PHE A N 1
ATOM 666 C CA . PHE A 1 86 ? 24.501 1.916 -31.133 1.00 73.75 86 PHE A CA 1
ATOM 667 C C . PHE A 1 86 ? 25.028 2.076 -32.568 1.00 73.75 86 PHE A C 1
ATOM 669 O O . PHE A 1 86 ? 25.873 2.932 -32.820 1.00 73.75 86 PHE A O 1
ATOM 676 N N . ASN A 1 87 ? 24.518 1.283 -33.513 1.00 75.50 87 ASN A N 1
ATOM 677 C CA . ASN A 1 87 ? 24.933 1.294 -34.918 1.00 75.50 87 ASN A CA 1
ATOM 678 C C . ASN A 1 87 ? 24.336 2.460 -35.721 1.00 75.50 87 ASN A C 1
ATOM 680 O O . ASN A 1 87 ? 24.911 2.852 -36.731 1.00 75.50 87 ASN A O 1
ATOM 684 N N . ASP A 1 88 ? 23.222 3.039 -35.267 1.00 72.38 88 ASP A N 1
ATOM 685 C CA . ASP A 1 88 ? 22.615 4.248 -35.848 1.00 72.38 88 ASP A CA 1
ATOM 686 C C . ASP A 1 88 ? 23.389 5.537 -35.476 1.00 72.38 88 ASP A C 1
ATOM 688 O O . ASP A 1 88 ? 22.992 6.649 -35.825 1.00 72.38 88 ASP A O 1
ATOM 692 N N . MET A 1 89 ? 24.508 5.415 -34.746 1.00 68.62 89 MET A N 1
ATOM 693 C CA . MET A 1 89 ? 25.306 6.556 -34.292 1.00 68.62 89 MET A CA 1
ATOM 694 C C . MET A 1 89 ? 26.346 6.989 -35.333 1.00 68.62 89 MET A C 1
ATOM 696 O O . MET A 1 89 ? 27.112 6.157 -35.827 1.00 68.62 89 MET A O 1
ATOM 700 N N . PRO A 1 90 ? 26.454 8.300 -35.620 1.00 60.97 90 PRO A N 1
ATOM 701 C CA . PRO A 1 90 ? 27.446 8.815 -36.556 1.00 60.97 90 PRO A CA 1
ATOM 702 C C . PRO A 1 90 ? 28.877 8.603 -36.031 1.00 60.97 90 PRO A C 1
ATOM 704 O O . PRO A 1 90 ? 29.162 8.837 -34.856 1.00 60.97 90 PRO A O 1
ATOM 707 N N . ASP A 1 91 ? 29.770 8.168 -36.925 1.00 60.12 91 ASP A N 1
ATOM 708 C CA . ASP A 1 91 ? 31.222 7.983 -36.729 1.00 60.12 91 ASP A CA 1
ATOM 709 C C . ASP A 1 91 ? 31.678 6.917 -35.712 1.00 60.12 91 ASP A C 1
ATOM 711 O O . ASP A 1 91 ? 32.858 6.846 -35.355 1.00 60.12 91 ASP A O 1
ATOM 715 N N . GLY A 1 92 ? 30.781 6.021 -35.294 1.00 60.03 92 GLY A N 1
ATOM 716 C CA . GLY A 1 92 ? 31.119 4.906 -34.414 1.00 60.03 92 GLY A CA 1
ATOM 717 C C . GLY A 1 92 ? 31.299 5.323 -32.949 1.00 60.03 92 GLY A C 1
ATOM 718 O O . GLY A 1 92 ? 31.853 6.365 -32.588 1.00 60.03 92 GLY A O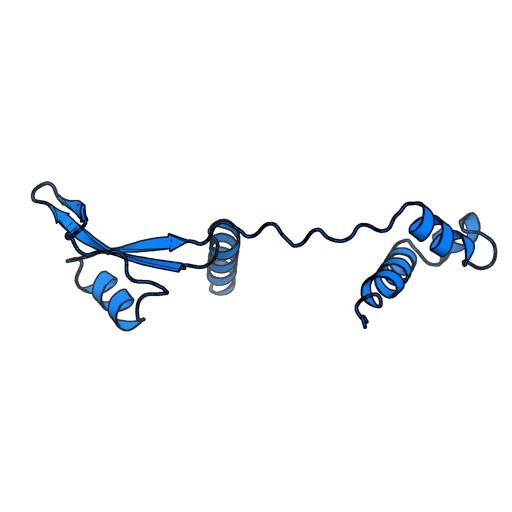 1
ATOM 719 N N . ALA A 1 93 ? 30.826 4.466 -32.049 1.00 58.72 93 ALA A N 1
ATOM 720 C CA . ALA A 1 93 ? 30.570 4.838 -30.661 1.00 58.72 93 ALA A CA 1
ATOM 721 C C . ALA A 1 93 ? 31.801 5.251 -29.834 1.00 58.72 93 ALA A C 1
ATOM 723 O O . ALA A 1 93 ? 31.659 5.871 -28.781 1.00 58.72 93 ALA A O 1
ATOM 724 N N . ASN A 1 94 ? 33.015 4.938 -30.293 1.00 60.94 94 ASN A N 1
ATOM 725 C CA . ASN A 1 94 ? 34.239 5.127 -29.513 1.00 60.94 94 ASN A CA 1
ATOM 726 C C . ASN A 1 94 ? 34.653 6.605 -29.363 1.00 60.94 94 ASN A C 1
ATOM 728 O O . ASN A 1 94 ? 35.207 6.984 -28.326 1.00 60.94 94 ASN A O 1
ATOM 732 N N . SER A 1 95 ? 34.357 7.446 -30.361 1.00 57.75 95 SER A N 1
ATOM 733 C CA . SER A 1 95 ? 34.581 8.903 -30.296 1.00 57.75 95 SER A CA 1
ATOM 734 C C . SER A 1 95 ? 33.350 9.662 -29.794 1.00 57.75 95 SER A C 1
ATOM 736 O O . SER A 1 95 ? 33.477 10.704 -29.151 1.00 57.75 95 SER A O 1
ATOM 738 N N . TRP A 1 96 ? 32.156 9.119 -30.037 1.00 64.31 96 TRP A N 1
ATOM 739 C CA . TRP A 1 96 ? 30.880 9.778 -29.764 1.00 64.31 96 TRP A CA 1
ATOM 740 C C . TRP A 1 96 ? 30.376 9.589 -28.317 1.00 64.31 96 TRP A C 1
ATOM 742 O O . TRP A 1 96 ? 29.965 10.556 -27.678 1.00 64.31 96 TRP A O 1
ATOM 752 N N . LEU A 1 97 ? 30.499 8.394 -27.713 1.00 62.31 97 LEU A N 1
ATOM 753 C CA . LEU A 1 97 ? 30.107 8.174 -26.302 1.00 62.31 97 LEU A CA 1
ATOM 754 C C . LEU A 1 97 ? 30.959 8.989 -25.321 1.00 62.31 97 LEU A C 1
ATOM 756 O O . LEU A 1 97 ? 30.462 9.413 -24.275 1.00 62.31 97 LEU A O 1
ATOM 760 N N . LYS A 1 98 ? 32.231 9.228 -25.663 1.00 60.47 98 LYS A N 1
ATOM 761 C CA . LYS A 1 98 ? 33.149 10.043 -24.855 1.00 60.47 98 LYS A CA 1
ATOM 762 C C . LYS A 1 98 ? 32.802 11.535 -24.894 1.00 60.47 98 LYS A C 1
ATOM 764 O O . LYS A 1 98 ? 33.083 12.224 -23.918 1.00 60.47 98 LYS A O 1
ATOM 769 N N . SER A 1 99 ? 32.194 12.027 -25.977 1.00 56.88 99 SER A N 1
ATOM 770 C CA . SER A 1 99 ? 31.865 13.449 -26.160 1.00 56.88 99 SER A CA 1
ATOM 771 C C . SER A 1 99 ? 30.419 13.802 -25.782 1.00 56.88 99 SER A C 1
ATOM 773 O O . SER A 1 99 ? 30.186 14.887 -25.255 1.00 56.88 99 SER A O 1
ATOM 775 N N . TRP A 1 100 ? 29.455 12.894 -25.983 1.00 61.50 100 TRP A N 1
ATOM 776 C CA . TRP A 1 100 ? 28.021 13.129 -25.721 1.00 61.50 100 TRP A CA 1
ATOM 777 C C . TRP A 1 100 ? 27.486 12.493 -24.426 1.00 61.50 100 TRP A C 1
ATOM 779 O O . TRP A 1 100 ? 26.475 12.937 -23.876 1.00 61.50 100 TRP A O 1
ATOM 789 N N . GLY A 1 101 ? 28.199 11.510 -23.874 1.00 67.44 101 GLY A N 1
ATOM 790 C CA . GLY A 1 101 ? 27.942 10.941 -22.555 1.00 67.44 101 GLY A CA 1
ATOM 791 C C . GLY A 1 101 ? 26.777 9.945 -22.489 1.00 67.44 101 GLY A C 1
ATOM 792 O O . GLY A 1 101 ? 25.749 10.067 -23.156 1.00 67.44 101 GLY A O 1
ATOM 793 N N . TYR A 1 102 ? 26.915 8.975 -21.580 1.00 66.19 102 TYR A N 1
ATOM 794 C CA . TYR A 1 102 ? 25.965 7.881 -21.309 1.00 66.19 102 TYR A CA 1
ATOM 795 C C . TYR A 1 102 ? 24.500 8.330 -21.131 1.00 66.19 102 TYR A C 1
ATOM 797 O O . TYR A 1 102 ? 23.564 7.588 -21.415 1.00 66.19 102 TYR A O 1
ATOM 805 N N . ARG A 1 103 ? 24.278 9.577 -20.696 1.00 67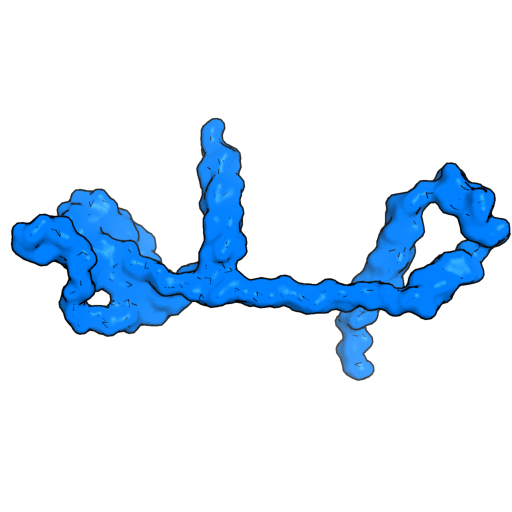.50 103 ARG A N 1
ATOM 806 C CA . ARG A 1 103 ? 22.937 10.150 -20.511 1.00 67.50 103 ARG A CA 1
ATOM 807 C C . ARG A 1 103 ? 22.171 10.338 -21.822 1.00 67.50 103 ARG A C 1
ATOM 809 O O . ARG A 1 103 ? 20.956 10.176 -21.812 1.00 67.50 103 ARG A O 1
ATOM 816 N N . GLN A 1 104 ? 22.840 10.682 -22.924 1.00 72.56 104 GLN A N 1
ATOM 817 C CA . GLN A 1 104 ? 22.166 10.865 -24.216 1.00 72.56 104 GLN A CA 1
ATOM 818 C C . GLN A 1 104 ? 21.881 9.525 -24.894 1.00 72.56 104 GLN A C 1
ATOM 820 O O . GLN A 1 104 ? 20.793 9.342 -25.433 1.00 72.56 104 GLN A O 1
ATOM 825 N N . PHE A 1 105 ? 22.793 8.559 -24.754 1.00 74.62 105 PHE A N 1
ATOM 826 C CA . PHE A 1 105 ? 22.551 7.162 -25.121 1.00 74.62 105 PHE A CA 1
ATOM 827 C C . PHE A 1 105 ? 21.308 6.606 -24.411 1.00 74.62 105 PHE A C 1
ATOM 829 O O . PHE A 1 105 ? 20.375 6.135 -25.057 1.00 74.62 105 PHE A O 1
ATOM 836 N N . ALA A 1 106 ? 21.242 6.756 -23.083 1.00 74.06 106 ALA A N 1
ATOM 837 C CA . ALA A 1 106 ? 20.090 6.318 -22.301 1.00 74.06 106 ALA A CA 1
ATOM 838 C C . ALA A 1 106 ? 18.790 7.022 -22.729 1.00 74.06 106 ALA A C 1
ATOM 840 O O . ALA A 1 106 ? 17.750 6.380 -22.811 1.00 74.06 106 ALA A O 1
ATOM 841 N N . ARG A 1 107 ? 18.831 8.324 -23.049 1.00 74.69 107 ARG A N 1
ATOM 842 C CA . ARG A 1 107 ? 17.660 9.053 -23.565 1.00 74.69 107 ARG A CA 1
ATOM 843 C C . ARG A 1 107 ? 17.203 8.554 -24.932 1.00 74.69 107 ARG A C 1
ATOM 845 O O . ARG A 1 107 ? 16.002 8.448 -25.129 1.00 74.69 107 ARG A O 1
ATOM 852 N N . ALA A 1 108 ? 18.121 8.237 -25.843 1.00 74.12 108 ALA A N 1
ATOM 853 C CA . ALA A 1 108 ? 17.786 7.692 -27.159 1.00 74.12 108 ALA A CA 1
ATOM 854 C C . ALA A 1 108 ? 17.162 6.292 -27.048 1.00 74.12 108 ALA A C 1
ATOM 856 O O . ALA A 1 108 ? 16.116 6.031 -27.642 1.00 74.12 108 ALA A O 1
ATOM 857 N N . LEU A 1 109 ? 17.751 5.431 -26.211 1.00 75.25 109 LEU A N 1
ATOM 858 C CA . LEU A 1 109 ? 17.216 4.107 -25.896 1.00 75.25 109 LEU A CA 1
ATOM 859 C C . LEU A 1 109 ? 15.801 4.221 -25.310 1.00 75.25 109 LEU A C 1
ATOM 861 O O . LEU A 1 109 ? 14.868 3.599 -25.807 1.00 75.25 109 LEU A O 1
ATOM 865 N N . LEU A 1 110 ? 15.619 5.086 -24.306 1.00 74.12 110 LEU A N 1
ATOM 866 C CA . LEU A 1 110 ? 14.321 5.330 -23.680 1.00 74.12 110 LEU A CA 1
ATOM 867 C C . LEU A 1 110 ? 13.312 5.953 -24.650 1.00 74.12 110 LEU A C 1
ATOM 869 O O . LEU A 1 110 ? 12.152 5.570 -24.612 1.00 74.12 110 LEU A O 1
ATOM 873 N N . ALA A 1 111 ? 13.716 6.866 -25.534 1.00 73.44 111 ALA A N 1
ATOM 874 C CA . ALA A 1 111 ? 12.820 7.472 -26.518 1.00 73.44 111 ALA A CA 1
ATOM 875 C C . ALA A 1 111 ? 12.296 6.443 -27.530 1.00 73.44 111 ALA A C 1
ATOM 877 O O . ALA A 1 111 ? 11.113 6.467 -27.849 1.00 73.44 111 ALA A O 1
ATOM 878 N N . ARG A 1 112 ? 13.144 5.511 -27.988 1.00 68.12 112 ARG A N 1
ATOM 879 C CA . ARG A 1 112 ? 12.759 4.437 -28.923 1.00 68.12 112 ARG A CA 1
ATOM 880 C C . ARG A 1 112 ? 11.904 3.352 -28.262 1.00 68.12 112 ARG A C 1
ATOM 882 O O . ARG A 1 112 ? 11.064 2.744 -28.918 1.00 68.12 112 ARG A O 1
ATOM 889 N N . TYR A 1 113 ? 12.103 3.126 -26.964 1.00 65.75 113 TYR A N 1
ATOM 890 C CA . TYR A 1 113 ? 11.374 2.115 -26.196 1.00 65.75 113 TYR A CA 1
ATOM 891 C C . TYR A 1 113 ? 10.089 2.638 -25.536 1.00 65.75 113 TYR A C 1
ATOM 893 O O . TYR A 1 113 ? 9.170 1.869 -25.266 1.00 65.75 113 TYR A O 1
ATOM 901 N N . ALA A 1 114 ? 9.997 3.946 -25.287 1.00 58.19 114 ALA A N 1
ATOM 902 C CA . ALA A 1 114 ? 8.797 4.589 -24.755 1.00 58.19 114 ALA A CA 1
ATOM 903 C C . ALA A 1 114 ? 7.734 4.843 -25.836 1.00 58.19 114 ALA A C 1
ATOM 905 O O . ALA A 1 114 ? 6.550 4.900 -25.511 1.00 58.19 114 ALA A O 1
ATOM 906 N N . THR A 1 115 ? 8.131 4.979 -27.106 1.00 49.19 115 THR A N 1
ATOM 907 C CA . THR A 1 115 ? 7.214 5.198 -28.240 1.00 49.19 115 THR A CA 1
ATOM 908 C C . THR A 1 115 ? 6.548 3.926 -28.752 1.00 49.19 115 THR A C 1
ATOM 910 O O . THR A 1 115 ? 5.582 4.019 -29.499 1.00 49.19 115 THR A O 1
ATOM 913 N N . THR A 1 116 ? 6.942 2.733 -28.296 1.00 49.03 116 THR A N 1
ATOM 914 C CA . THR A 1 116 ? 6.226 1.477 -28.602 1.00 49.03 116 THR A CA 1
ATOM 915 C C . THR A 1 116 ? 4.946 1.308 -27.762 1.00 49.03 116 THR A C 1
ATOM 917 O O . THR A 1 116 ? 4.595 0.207 -27.342 1.00 49.03 116 THR A O 1
ATOM 920 N N . LYS A 1 117 ? 4.250 2.423 -27.499 1.00 44.03 117 LYS A N 1
ATOM 921 C CA . LYS A 1 117 ? 2.935 2.505 -26.847 1.00 44.03 117 LYS A CA 1
ATOM 922 C C . LYS A 1 117 ? 1.790 2.772 -27.837 1.00 44.03 117 LYS A C 1
ATOM 924 O O . LYS A 1 117 ? 0.726 3.208 -27.415 1.00 44.03 117 LYS A O 1
ATOM 929 N N . GLU A 1 118 ? 1.974 2.476 -29.121 1.00 37.22 118 GLU A N 1
ATOM 930 C CA . GLU A 1 118 ? 0.892 2.489 -30.113 1.00 37.22 118 GLU A CA 1
ATOM 931 C C . GLU A 1 118 ? 0.741 1.096 -30.747 1.00 37.22 118 GLU A C 1
ATOM 933 O O . GLU A 1 118 ? 1.468 0.716 -31.659 1.00 37.22 118 GLU A O 1
ATOM 938 N N . GLN A 1 119 ? -0.192 0.318 -30.192 1.00 34.56 119 GLN A N 1
ATOM 939 C CA . GLN A 1 119 ? -1.037 -0.621 -30.942 1.00 34.56 119 GLN A CA 1
ATOM 940 C C . GLN A 1 119 ? -2.293 0.164 -31.351 1.00 34.56 119 GLN A C 1
ATOM 942 O O . GLN A 1 119 ? -2.769 0.973 -30.545 1.00 34.56 119 GLN A O 1
ATOM 947 N N . PRO A 1 120 ? -2.810 -0.013 -32.575 1.00 38.19 120 PRO A N 1
ATOM 948 C CA . PRO A 1 120 ? -3.449 -1.269 -32.987 1.00 38.19 120 PRO A CA 1
ATOM 949 C C . PRO A 1 120 ? -2.680 -2.094 -34.024 1.00 38.19 120 PRO A C 1
ATOM 951 O O . PRO A 1 120 ? -2.075 -1.505 -34.945 1.00 38.19 120 PRO A O 1
#

Secondary structure (DSSP, 8-state):
-HHHHHHHHHHHHHHH--EEEEEEEEE-TTS-EEE-SPPPEESPPPHHHHHHHHHH-SEEEEEEEPPPPPP----PPPHHHHHHHHHTSTT-HHHHHHHH-HHHHHHHHHHHHHS-----

pLDDT: mean 74.36, std 15.31, range [34.56, 94.44]

Radius of gyration: 25.75 Å; chains: 1; bounding box: 53×29×66 Å

Sequence (120 aa):
MQAYARAAIEADRKRRGEPVAYRLLRKNADGEWVTDGRPWCDGVPDADLVKDSEKSGQYRIEYAFAAPQPAEPVKVPSDADIDAVFNDMPDGANSWLKSWGYRQFARALLARYATTKEQP

Organism: NCBI:txid1917182